Protein AF-A0A2V6HHB8-F1 (afdb_monomer_lite)

Radius of gyration: 21.91 Å; chains: 1; bounding box: 53×38×59 Å

Structure (mmCIF, N/CA/C/O backbone):
data_AF-A0A2V6HHB8-F1
#
_entry.id   AF-A0A2V6HHB8-F1
#
loop_
_atom_site.group_PDB
_atom_site.id
_atom_site.type_symbol
_atom_site.label_atom_id
_atom_site.label_alt_id
_atom_site.label_comp_id
_atom_site.label_asym_id
_atom_site.label_entity_id
_atom_site.label_seq_i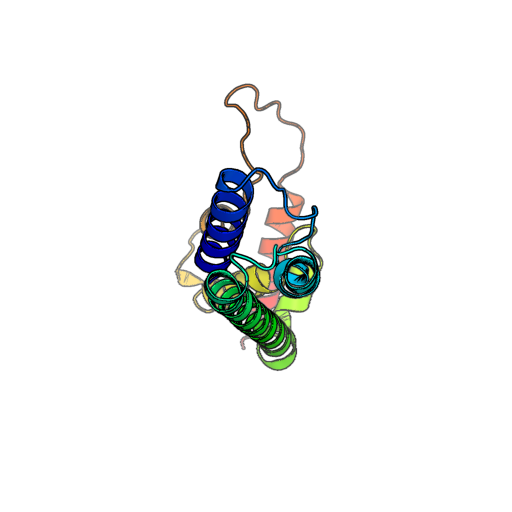d
_atom_site.pdbx_PDB_ins_code
_atom_site.Cartn_x
_atom_site.Cartn_y
_atom_site.Cartn_z
_atom_site.occupancy
_atom_site.B_iso_or_equiv
_atom_site.auth_seq_id
_atom_site.auth_comp_id
_atom_site.auth_asym_id
_atom_site.auth_atom_id
_atom_site.pdbx_PDB_model_num
ATOM 1 N N . MET A 1 1 ? -6.081 4.334 -4.669 1.00 83.25 1 MET A N 1
ATOM 2 C CA . MET A 1 1 ? -6.350 3.311 -3.627 1.00 83.25 1 MET A CA 1
ATOM 3 C C . MET A 1 1 ? -5.533 3.528 -2.354 1.00 83.25 1 MET A C 1
ATOM 5 O O . MET A 1 1 ? -6.130 3.597 -1.289 1.00 83.25 1 MET A O 1
ATOM 9 N N . VAL A 1 2 ? -4.205 3.707 -2.431 1.00 90.31 2 VAL A N 1
ATOM 10 C CA . VAL A 1 2 ? -3.366 3.956 -1.235 1.00 90.31 2 VAL A CA 1
ATOM 11 C C . VAL A 1 2 ? -3.794 5.207 -0.450 1.00 90.31 2 VAL A C 1
ATOM 13 O O . VAL A 1 2 ? -3.903 5.138 0.772 1.00 90.31 2 VAL A O 1
ATOM 16 N N . ALA A 1 3 ? -4.082 6.323 -1.134 1.00 93.00 3 ALA A N 1
ATOM 17 C CA . ALA A 1 3 ? -4.576 7.551 -0.498 1.00 93.00 3 ALA A CA 1
ATOM 18 C C . ALA A 1 3 ? -5.904 7.321 0.246 1.00 93.00 3 ALA A C 1
ATOM 20 O O . ALA A 1 3 ? -5.966 7.553 1.448 1.00 93.00 3 ALA A O 1
ATOM 21 N N . ALA A 1 4 ? -6.899 6.726 -0.422 1.00 92.50 4 ALA A N 1
ATOM 22 C CA . ALA A 1 4 ? -8.192 6.388 0.181 1.00 92.50 4 ALA A CA 1
ATOM 23 C C . ALA A 1 4 ? -8.059 5.49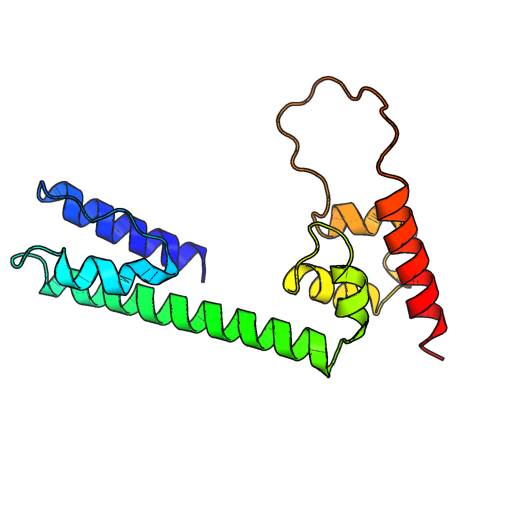6 1.432 1.00 92.50 4 ALA A C 1
ATOM 25 O O . ALA A 1 4 ? -8.705 5.743 2.448 1.00 92.50 4 ALA A O 1
ATOM 26 N N . ARG A 1 5 ? -7.171 4.488 1.410 1.00 95.12 5 ARG A N 1
ATOM 27 C CA . ARG A 1 5 ? -6.881 3.672 2.603 1.00 95.12 5 ARG A CA 1
ATOM 28 C C . ARG A 1 5 ? -6.327 4.534 3.738 1.00 95.12 5 ARG A C 1
ATOM 30 O O . ARG A 1 5 ? -6.756 4.394 4.879 1.00 95.12 5 ARG A O 1
ATOM 37 N N . THR A 1 6 ? -5.366 5.405 3.435 1.00 94.69 6 THR A N 1
ATOM 38 C CA . THR A 1 6 ? -4.754 6.307 4.421 1.00 94.69 6 THR A CA 1
ATOM 39 C C . THR A 1 6 ? -5.778 7.276 5.011 1.00 94.69 6 THR A C 1
ATOM 41 O O . THR A 1 6 ? -5.797 7.473 6.224 1.00 94.69 6 THR A O 1
ATOM 44 N N . GLU A 1 7 ? -6.664 7.830 4.188 1.00 94.56 7 GLU A N 1
ATOM 45 C CA . GLU A 1 7 ? -7.754 8.707 4.624 1.00 94.56 7 GLU A CA 1
ATOM 46 C C . GLU A 1 7 ? -8.714 7.987 5.572 1.00 94.56 7 GLU A C 1
ATOM 48 O O . GLU A 1 7 ? -8.978 8.496 6.659 1.00 94.56 7 GLU A O 1
ATOM 53 N N . LEU A 1 8 ? -9.153 6.770 5.238 1.00 93.88 8 LEU A N 1
ATOM 54 C CA . LEU A 1 8 ? -10.020 5.976 6.115 1.00 93.88 8 LEU A CA 1
ATOM 55 C C . LEU A 1 8 ? -9.337 5.605 7.441 1.00 93.88 8 LEU A C 1
ATOM 57 O O . LEU A 1 8 ? -9.962 5.680 8.502 1.00 93.88 8 LEU A O 1
ATOM 61 N N . ILE A 1 9 ? -8.048 5.246 7.410 1.00 94.50 9 ILE A N 1
ATOM 62 C CA . ILE A 1 9 ? -7.249 4.995 8.622 1.00 94.50 9 ILE A CA 1
ATOM 63 C C . ILE A 1 9 ? -7.217 6.247 9.506 1.00 94.50 9 ILE A C 1
ATOM 65 O O . ILE A 1 9 ? -7.420 6.163 10.721 1.00 94.50 9 ILE A O 1
ATOM 69 N N . ASN A 1 10 ? -6.970 7.411 8.905 1.00 94.88 10 ASN A N 1
ATOM 70 C CA . ASN A 1 10 ? -6.888 8.679 9.621 1.00 94.88 10 ASN A CA 1
ATOM 71 C C . ASN A 1 10 ? -8.249 9.106 10.180 1.00 94.88 10 ASN A C 1
ATOM 73 O O . ASN A 1 10 ? -8.314 9.512 11.339 1.00 94.88 10 ASN A O 1
ATOM 77 N N . ALA A 1 11 ? -9.328 8.943 9.412 1.00 93.06 11 ALA A N 1
ATOM 78 C CA . ALA A 1 11 ? -10.693 9.208 9.857 1.00 93.06 11 ALA A CA 1
ATOM 79 C C . ALA A 1 11 ? -11.064 8.328 11.059 1.00 93.06 11 ALA A C 1
ATOM 81 O O . ALA A 1 11 ? -11.485 8.837 12.095 1.00 93.06 11 ALA A O 1
ATOM 82 N N . THR A 1 12 ? -10.798 7.022 10.971 1.00 92.56 12 THR A N 1
ATOM 83 C CA . THR A 1 12 ? -11.051 6.069 12.062 1.00 92.56 12 THR A CA 1
ATOM 84 C C . THR A 1 12 ? -10.271 6.455 13.325 1.00 92.56 12 THR A C 1
ATOM 86 O O . THR A 1 12 ? -10.836 6.526 14.415 1.00 92.56 12 THR A O 1
ATOM 89 N N . ARG A 1 13 ? -8.974 6.778 13.198 1.00 93.00 13 ARG A N 1
ATOM 90 C CA . ARG A 1 13 ? -8.154 7.251 14.329 1.00 93.00 13 ARG A CA 1
ATOM 91 C C . ARG A 1 13 ? -8.667 8.569 14.916 1.00 93.00 13 ARG A C 1
ATOM 93 O O . ARG A 1 13 ? -8.622 8.734 16.133 1.00 93.00 13 ARG A O 1
ATOM 100 N N . GLY A 1 14 ? -9.135 9.492 14.077 1.00 92.69 14 GLY A N 1
ATOM 101 C CA . GLY A 1 14 ? -9.704 10.774 14.495 1.00 92.69 14 GLY A CA 1
ATOM 102 C C . GLY A 1 14 ? -10.988 10.610 15.306 1.00 92.69 14 GLY A C 1
ATOM 103 O O . GLY A 1 14 ? -11.105 11.192 16.383 1.00 92.69 14 GLY A O 1
ATOM 104 N N . LEU A 1 15 ? -11.899 9.752 14.838 1.00 91.31 15 LEU A N 1
ATOM 105 C CA . LEU A 1 15 ? -13.153 9.442 15.528 1.00 91.31 15 LEU A CA 1
ATOM 106 C C . LEU A 1 15 ? -12.895 8.810 16.898 1.00 91.31 15 LEU A C 1
ATOM 108 O O . LEU A 1 15 ? -13.386 9.316 17.903 1.00 91.31 15 LEU A O 1
ATOM 112 N N . VAL A 1 16 ? -12.038 7.787 16.973 1.00 91.06 16 VAL A N 1
ATOM 113 C CA . VAL A 1 16 ? -11.682 7.148 18.254 1.00 91.06 16 VAL A CA 1
ATOM 114 C C . VAL A 1 16 ? -11.041 8.150 19.222 1.00 91.06 16 VAL A C 1
ATOM 116 O O . VAL A 1 16 ? -11.389 8.185 20.401 1.00 91.06 16 VAL A O 1
ATOM 119 N N . LYS A 1 17 ? -10.168 9.035 18.720 1.00 91.31 17 LYS A N 1
ATOM 120 C CA . LYS A 1 17 ? -9.540 10.091 19.528 1.00 91.31 17 LYS A CA 1
ATOM 121 C C . LYS A 1 17 ? -10.559 11.067 20.120 1.00 91.31 17 LYS A C 1
ATOM 123 O O . LYS A 1 17 ? -10.372 11.498 21.255 1.00 91.31 17 LYS A O 1
ATOM 128 N N . SER A 1 18 ? -11.615 11.416 19.381 1.00 89.69 18 SER A N 1
ATOM 129 C CA . SER A 1 18 ? -12.672 12.311 19.882 1.00 89.69 18 SER A CA 1
ATOM 130 C C . SER A 1 18 ? -13.466 11.714 21.050 1.00 89.69 18 SER A C 1
ATOM 132 O O . SER A 1 18 ? -13.977 12.458 21.877 1.00 89.69 18 SER A O 1
ATOM 134 N N . MET A 1 19 ? -13.483 10.384 21.171 1.00 85.69 19 MET A N 1
ATOM 135 C CA . MET A 1 19 ? -14.115 9.643 22.270 1.00 85.69 19 MET A CA 1
ATOM 136 C C . MET A 1 19 ? -13.171 9.415 23.463 1.00 85.69 19 MET A C 1
ATOM 138 O O . MET A 1 19 ? -13.469 8.632 24.357 1.00 85.69 19 MET A O 1
ATOM 142 N N . GLY A 1 20 ? -12.001 10.063 23.481 1.00 87.25 20 GLY A N 1
ATOM 143 C CA . GLY A 1 20 ? -11.050 9.988 24.595 1.00 87.25 20 GLY A CA 1
ATOM 144 C C . GLY A 1 20 ? -10.170 8.735 24.617 1.00 87.25 20 GLY A C 1
ATOM 145 O O . GLY A 1 20 ? -9.312 8.608 25.489 1.00 87.25 20 GLY A O 1
ATOM 146 N N . THR A 1 21 ? -10.311 7.833 23.643 1.00 88.06 21 THR A N 1
ATOM 147 C CA . THR A 1 21 ? -9.495 6.614 23.531 1.00 88.06 21 THR A CA 1
ATOM 148 C C . THR A 1 21 ? -8.498 6.715 22.373 1.00 88.06 21 THR A C 1
ATOM 150 O O . THR A 1 21 ? -8.499 7.665 21.587 1.00 88.06 21 THR A O 1
ATOM 153 N N . ARG A 1 22 ? -7.556 5.768 22.273 1.00 89.31 22 ARG A N 1
ATOM 154 C CA . ARG A 1 22 ? -6.563 5.736 21.187 1.00 89.31 22 ARG A CA 1
ATOM 155 C C . ARG A 1 22 ? -6.405 4.332 20.634 1.00 89.31 22 ARG A C 1
ATOM 157 O O . ARG A 1 22 ? -6.239 3.378 21.384 1.00 89.31 22 ARG A O 1
ATOM 164 N N . LEU A 1 23 ? -6.367 4.243 19.307 1.00 90.62 23 LEU A N 1
ATOM 165 C CA . LEU A 1 23 ? -6.055 3.001 18.608 1.00 90.62 23 LEU A CA 1
ATOM 166 C C . LEU A 1 23 ? -4.563 2.646 18.715 1.00 90.62 23 LEU A C 1
ATOM 168 O O . LEU A 1 23 ? -3.716 3.548 18.767 1.00 90.62 23 LEU A O 1
ATOM 172 N N . PRO A 1 24 ? -4.219 1.347 18.686 1.00 89.88 24 PRO A N 1
ATOM 173 C CA . PRO A 1 24 ? -2.837 0.895 18.711 1.00 89.88 24 PRO A CA 1
ATOM 174 C C . PRO A 1 24 ? -2.065 1.361 17.471 1.00 89.88 24 PRO A C 1
ATOM 176 O O . PRO A 1 24 ? -2.601 1.479 16.361 1.00 89.88 24 PRO A O 1
ATOM 179 N N . LYS A 1 25 ? -0.757 1.575 17.645 1.00 90.62 25 LYS A N 1
ATOM 180 C CA . LYS A 1 25 ? 0.152 1.784 16.514 1.00 90.62 25 LYS A CA 1
ATOM 181 C C . LYS A 1 25 ? 0.245 0.492 15.699 1.00 90.62 25 LYS A C 1
ATOM 183 O O . LYS A 1 25 ? 0.459 -0.586 16.244 1.00 90.62 25 LYS A O 1
ATOM 188 N N . CYS A 1 26 ? 0.077 0.618 14.391 1.00 91.25 26 CYS A N 1
ATOM 189 C CA . CYS A 1 26 ? 0.095 -0.488 13.441 1.00 91.25 26 CYS A CA 1
ATOM 190 C C . CYS A 1 26 ? 0.423 0.027 12.037 1.00 91.25 26 CYS A C 1
ATOM 192 O O . CYS A 1 26 ? 0.249 1.219 11.747 1.00 91.25 26 CYS A O 1
ATOM 194 N N . SER A 1 27 ? 0.905 -0.877 11.184 1.00 91.38 27 SER A N 1
ATOM 195 C CA . SER A 1 27 ? 1.103 -0.611 9.760 1.00 91.38 27 SER A CA 1
ATOM 196 C C . SER A 1 27 ? -0.246 -0.526 9.041 1.00 91.38 27 SER A C 1
ATOM 198 O O . SER A 1 27 ? -1.231 -1.109 9.492 1.00 91.38 27 SER A O 1
ATOM 200 N N . SER A 1 28 ? -0.301 0.169 7.903 1.00 89.19 28 SER A N 1
ATOM 201 C CA . SER A 1 28 ? -1.541 0.280 7.124 1.00 89.19 28 SER A CA 1
ATOM 202 C C . SER A 1 28 ? -2.147 -1.075 6.722 1.00 89.19 28 SER A C 1
ATOM 204 O O . SER A 1 28 ? -3.361 -1.197 6.852 1.00 89.19 28 SER A O 1
ATOM 206 N N . PRO A 1 29 ? -1.366 -2.099 6.308 1.00 88.06 29 PRO A N 1
ATOM 207 C CA . PRO A 1 29 ? -1.922 -3.418 5.984 1.00 88.06 29 PRO A CA 1
ATOM 208 C C . PRO A 1 29 ? -2.517 -4.148 7.196 1.00 88.06 29 PRO A C 1
ATOM 210 O O . PRO A 1 29 ? -3.545 -4.800 7.085 1.00 88.06 29 PRO A O 1
ATOM 213 N N . SER A 1 30 ? -1.907 -4.007 8.379 1.00 90.19 30 SER A N 1
ATOM 214 C CA . SER A 1 30 ? -2.378 -4.680 9.602 1.00 90.19 30 SER A CA 1
ATOM 215 C C . SER A 1 30 ? -3.479 -3.914 10.344 1.00 90.19 30 SER A C 1
ATOM 217 O O . SER A 1 30 ? -4.017 -4.411 11.336 1.00 90.19 30 SER A O 1
ATOM 219 N N . PHE A 1 31 ? -3.824 -2.705 9.885 1.00 92.31 31 PHE A N 1
ATOM 220 C CA . PHE A 1 31 ? -4.738 -1.802 10.581 1.00 92.31 31 PHE A CA 1
ATOM 221 C C . PHE A 1 31 ? -6.081 -2.465 10.878 1.00 92.31 31 PHE A C 1
ATOM 223 O O . PHE A 1 31 ? -6.521 -2.466 12.026 1.00 92.31 31 PHE A O 1
ATOM 230 N N . ALA A 1 32 ? -6.704 -3.083 9.872 1.00 90.56 32 ALA A N 1
ATOM 231 C CA . ALA A 1 32 ? -8.042 -3.633 10.033 1.00 90.56 32 ALA A CA 1
ATOM 232 C C . ALA A 1 32 ? -8.104 -4.763 11.071 1.00 90.56 32 ALA A C 1
ATOM 234 O O . ALA A 1 32 ? -9.051 -4.835 11.852 1.00 90.56 32 ALA A O 1
ATOM 235 N N . GLN A 1 33 ? -7.072 -5.606 11.135 1.00 90.25 33 GLN A N 1
ATOM 236 C CA . GLN A 1 33 ? -6.977 -6.676 12.126 1.00 90.25 33 GLN A CA 1
ATOM 237 C C . GLN A 1 33 ? -6.762 -6.114 13.535 1.00 90.25 33 GLN A C 1
ATOM 239 O O . GLN A 1 33 ? -7.469 -6.488 14.465 1.00 90.25 33 GLN A O 1
ATOM 244 N N . ARG A 1 34 ? -5.823 -5.173 13.696 1.00 90.31 34 ARG A N 1
ATOM 245 C CA . ARG A 1 34 ? -5.460 -4.632 15.017 1.00 90.31 34 ARG A CA 1
ATOM 246 C C . ARG A 1 34 ? -6.526 -3.726 15.624 1.00 90.31 34 ARG A C 1
ATOM 248 O O . ARG A 1 34 ? -6.542 -3.538 16.837 1.00 90.31 34 ARG A O 1
ATOM 255 N N . VAL A 1 35 ? -7.372 -3.124 14.794 1.00 89.12 35 VAL A N 1
ATOM 256 C CA . VAL A 1 35 ? -8.367 -2.143 15.234 1.00 89.12 35 VAL A CA 1
ATOM 257 C C . VAL A 1 35 ? -9.688 -2.794 15.626 1.00 89.12 35 VAL A C 1
ATOM 259 O O . VAL A 1 35 ? -10.310 -2.306 16.561 1.00 89.12 35 VAL A O 1
ATOM 262 N N . LYS A 1 36 ? -10.085 -3.919 15.015 1.00 85.56 36 LYS A N 1
ATOM 263 C CA . LYS A 1 36 ? -11.333 -4.631 15.367 1.00 85.56 36 LYS A CA 1
ATOM 264 C C . LYS A 1 36 ? -11.478 -4.899 16.870 1.00 85.56 36 LYS A C 1
ATOM 266 O O . LYS A 1 36 ? -12.564 -4.742 17.417 1.00 85.56 36 LYS A O 1
ATOM 271 N N . GLU A 1 37 ? -10.384 -5.261 17.532 1.00 83.00 37 GLU A N 1
ATOM 272 C CA . GLU A 1 37 ? -10.364 -5.576 18.966 1.00 83.00 37 GLU A CA 1
ATOM 273 C C . GLU A 1 37 ? -10.215 -4.333 19.854 1.00 83.00 37 GLU A C 1
ATOM 275 O O . GLU A 1 37 ? -10.668 -4.328 20.995 1.00 83.00 37 GLU A O 1
ATOM 280 N N . ALA A 1 38 ? -9.610 -3.265 19.331 1.00 86.31 38 ALA A N 1
ATOM 281 C CA . ALA A 1 38 ? -9.295 -2.052 20.083 1.00 86.31 38 ALA A CA 1
ATOM 282 C C . ALA A 1 38 ? -10.401 -0.984 20.038 1.00 86.31 38 ALA A C 1
ATOM 284 O O . ALA A 1 38 ? -10.272 0.054 20.688 1.00 86.31 38 ALA A O 1
ATOM 285 N N . VAL A 1 39 ? -11.458 -1.194 19.245 1.00 86.19 39 VAL A N 1
ATOM 286 C CA . VAL A 1 39 ? -12.572 -0.246 19.127 1.00 86.19 39 VAL A CA 1
ATOM 287 C C . VAL A 1 39 ? -13.528 -0.384 20.327 1.00 86.19 39 VAL A C 1
ATOM 289 O O . VAL A 1 39 ? -14.022 -1.496 20.578 1.00 86.19 39 VAL A O 1
ATOM 292 N N . PRO A 1 40 ? -13.826 0.728 21.036 1.00 84.88 40 PRO A N 1
ATOM 293 C CA . PRO A 1 40 ? -14.809 0.763 22.119 1.00 84.88 40 PRO A CA 1
ATOM 294 C C . PRO A 1 40 ? -16.187 0.277 21.670 1.00 84.88 40 PRO A C 1
ATOM 296 O O . PRO A 1 40 ? -16.575 0.476 20.517 1.00 84.88 40 PRO A O 1
ATOM 299 N N . ALA A 1 41 ? -16.935 -0.348 22.579 1.00 86.25 41 ALA A N 1
ATOM 300 C CA . ALA A 1 41 ? -18.238 -0.927 22.261 1.00 86.25 41 ALA A CA 1
ATOM 301 C C . ALA A 1 41 ? -19.252 0.127 21.787 1.00 86.25 41 ALA A C 1
ATOM 303 O O . ALA A 1 41 ? -20.020 -0.163 20.875 1.00 86.25 41 ALA A O 1
ATOM 304 N N . GLU A 1 42 ? -19.210 1.354 22.324 1.00 86.06 42 GLU A N 1
ATOM 305 C CA . GLU A 1 42 ? -20.226 2.377 22.028 1.00 86.06 42 GLU A CA 1
ATOM 306 C C . GLU A 1 42 ? -20.215 2.847 20.565 1.00 86.06 42 GLU A C 1
ATOM 308 O O . GLU A 1 42 ? -21.241 3.264 20.037 1.00 86.06 42 GLU A O 1
ATOM 313 N N . ILE A 1 43 ? -19.059 2.779 19.897 1.00 86.50 43 ILE A N 1
ATOM 314 C CA . ILE A 1 43 ? -18.863 3.263 18.517 1.00 86.50 43 ILE A CA 1
ATOM 315 C C . ILE A 1 43 ? -18.533 2.137 17.535 1.00 86.50 43 ILE A C 1
ATOM 317 O O . ILE A 1 43 ? -18.224 2.385 16.366 1.00 86.50 43 ILE A O 1
ATOM 321 N N . ARG A 1 44 ? -18.561 0.891 18.013 1.00 88.81 44 ARG A N 1
ATOM 322 C CA . ARG A 1 44 ? -18.140 -0.284 17.253 1.00 88.81 44 ARG A CA 1
ATOM 323 C C . ARG A 1 44 ? -18.940 -0.443 15.970 1.00 88.81 44 ARG A C 1
ATOM 325 O O . ARG A 1 44 ? -18.336 -0.579 14.909 1.00 88.81 44 ARG A O 1
ATOM 332 N N . ASP A 1 45 ? -20.260 -0.346 16.051 1.00 88.56 45 ASP A N 1
ATOM 333 C CA . ASP A 1 45 ? -21.143 -0.560 14.901 1.00 88.56 45 ASP A CA 1
ATOM 334 C C . ASP A 1 45 ? -20.960 0.511 13.818 1.00 88.56 45 ASP A C 1
ATOM 336 O O . ASP A 1 45 ? -21.050 0.216 12.628 1.00 88.56 45 ASP A O 1
ATOM 340 N N . ALA A 1 46 ? -20.608 1.738 14.213 1.00 88.75 46 ALA A N 1
ATOM 341 C CA . ALA A 1 46 ? -20.314 2.823 13.281 1.00 88.75 46 ALA A CA 1
ATOM 342 C C . ALA A 1 46 ? -18.919 2.700 12.638 1.00 88.75 46 ALA A C 1
ATOM 344 O O . ALA A 1 46 ? -18.734 3.066 11.477 1.00 88.75 46 ALA A O 1
ATOM 345 N N . LEU A 1 47 ? -17.921 2.191 13.372 1.00 90.31 47 LEU A N 1
ATOM 346 C CA . LEU A 1 47 ? -16.533 2.115 12.898 1.00 90.31 47 LEU A CA 1
ATOM 347 C C . LEU A 1 47 ? -16.193 0.818 12.164 1.00 90.31 47 LEU A C 1
ATOM 349 O O . LEU A 1 47 ? -15.346 0.841 11.268 1.00 90.31 47 LEU A O 1
ATOM 353 N N . LEU A 1 48 ? -16.826 -0.307 12.504 1.00 90.69 48 LEU A N 1
ATOM 354 C CA . LEU A 1 48 ? -16.560 -1.594 11.857 1.00 90.69 48 LEU A CA 1
ATOM 355 C C . LEU A 1 48 ? -16.705 -1.553 10.323 1.00 90.69 48 LEU A C 1
ATOM 357 O O . LEU A 1 48 ? -15.834 -2.122 9.660 1.00 90.69 48 LEU A O 1
ATOM 361 N N . PRO A 1 49 ? -17.691 -0.852 9.726 1.00 93.38 49 PRO A N 1
ATOM 362 C CA . PRO A 1 49 ? -17.761 -0.680 8.276 1.00 93.38 49 PRO A CA 1
ATOM 363 C C . PRO A 1 49 ? -16.527 0.019 7.681 1.00 93.38 49 PRO A C 1
ATOM 365 O O . PRO A 1 49 ? -15.979 -0.447 6.683 1.00 93.38 49 PRO A O 1
ATOM 368 N N . LEU A 1 50 ? -16.021 1.086 8.315 1.00 92.50 50 LEU A N 1
ATOM 369 C CA . LEU A 1 50 ? -14.805 1.792 7.869 1.00 92.50 50 LEU A CA 1
ATOM 370 C C . LEU A 1 50 ? -13.561 0.895 7.971 1.00 92.50 50 LEU A C 1
ATOM 372 O O . LEU A 1 50 ? -12.689 0.890 7.094 1.00 92.50 50 LEU A O 1
ATOM 376 N N . VAL A 1 51 ? -13.494 0.092 9.033 1.00 92.69 51 VAL A N 1
ATOM 377 C CA . VAL A 1 51 ? -12.446 -0.914 9.235 1.00 92.69 51 VAL A CA 1
ATOM 378 C C . VAL A 1 51 ? -12.534 -2.027 8.175 1.00 92.69 51 VAL A C 1
ATOM 380 O O . VAL A 1 51 ? -11.513 -2.490 7.671 1.00 92.69 51 VAL A O 1
ATOM 383 N N . GLY A 1 52 ? -13.741 -2.422 7.768 1.00 94.12 52 GLY A N 1
ATOM 384 C CA . GLY A 1 52 ? -13.960 -3.349 6.655 1.00 94.12 52 GLY A CA 1
ATOM 385 C C . GLY A 1 52 ? -13.489 -2.784 5.312 1.00 94.12 52 GLY A C 1
ATOM 386 O O . GLY A 1 52 ? -12.772 -3.460 4.577 1.00 94.12 52 GLY A O 1
ATOM 387 N N . LEU A 1 53 ? -13.804 -1.520 5.016 1.00 94.56 53 LEU A N 1
ATOM 388 C CA . LEU A 1 53 ? -13.358 -0.851 3.788 1.00 94.56 53 LEU A CA 1
ATOM 389 C C . LEU A 1 53 ? -11.830 -0.727 3.709 1.00 94.56 53 LEU A C 1
ATOM 391 O O . LEU A 1 53 ? -11.243 -0.898 2.641 1.00 94.56 53 LEU A O 1
ATOM 395 N N . THR A 1 54 ? -11.163 -0.468 4.837 1.00 93.38 54 THR A N 1
ATOM 396 C CA . THR A 1 54 ? -9.690 -0.441 4.883 1.00 93.38 54 THR A CA 1
ATOM 397 C C . THR A 1 54 ? -9.060 -1.811 4.640 1.00 93.38 54 THR A C 1
ATOM 399 O O . THR A 1 54 ? -7.997 -1.863 4.013 1.00 93.38 54 THR A O 1
ATOM 402 N N . ALA A 1 55 ? -9.703 -2.901 5.075 1.00 94.12 55 ALA A N 1
ATOM 403 C CA . ALA A 1 55 ? -9.288 -4.261 4.728 1.00 94.12 55 ALA A CA 1
ATOM 404 C C . ALA A 1 55 ? -9.433 -4.509 3.220 1.00 94.12 55 ALA A C 1
ATOM 406 O O . ALA A 1 55 ? -8.439 -4.785 2.559 1.00 94.12 55 ALA A O 1
ATOM 407 N N . ALA A 1 56 ? -10.619 -4.260 2.657 1.00 95.12 56 ALA A N 1
ATOM 408 C CA . ALA A 1 56 ? -10.888 -4.481 1.234 1.00 95.12 56 ALA A CA 1
ATOM 409 C C . ALA A 1 56 ? -9.941 -3.685 0.317 1.00 95.12 56 ALA A C 1
ATOM 411 O O . ALA A 1 56 ? -9.446 -4.199 -0.685 1.00 95.12 56 ALA A O 1
ATOM 412 N N . LEU A 1 57 ? -9.636 -2.430 0.672 1.00 93.81 57 LEU A N 1
ATOM 413 C CA . LEU A 1 57 ? -8.644 -1.636 -0.056 1.00 93.81 57 LEU A CA 1
ATOM 414 C C . LEU A 1 57 ? -7.230 -2.204 0.075 1.00 93.81 57 LEU A C 1
ATOM 416 O O . LEU A 1 57 ? -6.455 -2.091 -0.872 1.00 93.81 57 LEU A O 1
ATOM 420 N N . SER A 1 58 ? -6.874 -2.770 1.229 1.00 93.25 58 SER A N 1
ATOM 421 C CA . SER A 1 58 ? -5.565 -3.403 1.417 1.00 93.25 58 SER A CA 1
ATOM 422 C C . SER A 1 58 ? -5.432 -4.656 0.559 1.00 93.25 58 SER A C 1
ATOM 424 O O . SER A 1 58 ? -4.421 -4.782 -0.125 1.00 93.25 58 SER A O 1
ATOM 426 N N . ASP A 1 59 ? -6.473 -5.487 0.508 1.00 94.50 59 ASP A N 1
ATOM 427 C CA . ASP A 1 59 ? -6.514 -6.690 -0.329 1.00 94.50 59 ASP A CA 1
ATOM 428 C C . ASP A 1 59 ? -6.439 -6.328 -1.818 1.00 94.50 59 ASP A C 1
ATOM 430 O O . ASP A 1 59 ? -5.674 -6.923 -2.572 1.00 94.50 59 ASP A O 1
ATOM 434 N N . CYS A 1 60 ? -7.163 -5.286 -2.247 1.00 94.38 60 CYS A N 1
ATOM 435 C CA . CYS A 1 60 ? -7.074 -4.790 -3.621 1.00 94.38 60 CYS A CA 1
ATOM 436 C C . CYS A 1 60 ? -5.657 -4.320 -3.967 1.00 94.38 60 CYS A C 1
ATOM 438 O O . CYS A 1 60 ? -5.150 -4.656 -5.032 1.00 94.38 60 CYS A O 1
ATOM 440 N N . ILE A 1 61 ? -5.021 -3.533 -3.088 1.00 92.44 61 ILE A N 1
ATOM 441 C CA . ILE A 1 61 ? -3.649 -3.046 -3.303 1.00 92.44 61 ILE A CA 1
ATOM 442 C C . ILE A 1 61 ? -2.689 -4.229 -3.428 1.00 92.44 61 ILE A C 1
ATOM 444 O O . ILE A 1 61 ? -1.929 -4.274 -4.389 1.00 92.44 61 ILE A O 1
ATOM 448 N N . GLN A 1 62 ? -2.778 -5.200 -2.518 1.00 93.31 62 GLN A N 1
ATOM 449 C CA . GLN A 1 62 ? -1.944 -6.396 -2.567 1.00 93.31 62 GLN A CA 1
ATOM 450 C C . GLN A 1 62 ? -2.158 -7.183 -3.866 1.00 93.31 62 GLN A C 1
ATOM 452 O O . GLN A 1 62 ? -1.189 -7.540 -4.528 1.00 93.31 62 GLN A O 1
ATOM 457 N N . GLY A 1 63 ? -3.409 -7.385 -4.285 1.00 94.50 63 GLY A N 1
ATOM 458 C CA . GLY A 1 63 ? -3.705 -8.070 -5.543 1.00 94.50 63 GLY A CA 1
ATOM 459 C C . GLY A 1 63 ? -3.162 -7.336 -6.776 1.00 94.50 63 GLY A C 1
ATOM 460 O O . GLY A 1 63 ? -2.803 -7.973 -7.763 1.00 94.50 63 GLY A O 1
ATOM 461 N N . TYR A 1 64 ? -3.068 -6.002 -6.749 1.00 92.56 64 TYR A N 1
ATOM 462 C CA . TYR A 1 64 ? -2.387 -5.253 -7.809 1.00 92.56 64 TYR A CA 1
ATOM 463 C C . TYR A 1 64 ? -0.867 -5.395 -7.741 1.00 92.56 64 TYR A C 1
ATOM 465 O O . TYR A 1 64 ? -0.247 -5.553 -8.789 1.00 92.56 64 TYR A O 1
ATOM 473 N N . ASP A 1 65 ? -0.274 -5.374 -6.547 1.00 91.50 65 ASP A N 1
ATOM 474 C CA . ASP A 1 65 ? 1.165 -5.590 -6.374 1.00 91.50 65 ASP A CA 1
ATOM 475 C C . ASP A 1 65 ? 1.577 -6.976 -6.911 1.00 91.50 65 ASP A C 1
ATOM 477 O O . ASP A 1 65 ? 2.541 -7.085 -7.669 1.00 91.50 65 ASP A O 1
ATOM 481 N N . GLU A 1 66 ? 0.792 -8.017 -6.617 1.00 93.25 66 GLU A N 1
ATOM 482 C CA . GLU A 1 66 ? 0.994 -9.382 -7.125 1.00 93.25 66 GLU A CA 1
ATOM 483 C C . GLU A 1 66 ? 0.886 -9.455 -8.656 1.00 93.25 66 GLU A C 1
ATOM 485 O O . GLU A 1 66 ? 1.757 -10.029 -9.310 1.00 93.25 66 GLU A O 1
ATOM 490 N N . LYS A 1 67 ? -0.125 -8.808 -9.251 1.00 91.44 67 LYS A N 1
ATOM 491 C CA . LYS A 1 67 ? -0.271 -8.731 -10.716 1.00 91.44 67 LYS A CA 1
ATOM 492 C C . LYS A 1 67 ? 0.887 -7.997 -11.383 1.00 91.44 67 LYS A C 1
ATOM 494 O O . LYS A 1 67 ? 1.292 -8.358 -12.483 1.00 91.44 67 LYS A O 1
ATOM 499 N N . ILE A 1 68 ? 1.416 -6.949 -10.753 1.00 89.56 68 ILE A N 1
ATOM 500 C CA . ILE A 1 68 ? 2.570 -6.212 -11.281 1.00 89.56 68 ILE A CA 1
ATOM 501 C C . ILE A 1 68 ? 3.818 -7.101 -11.262 1.00 89.56 68 ILE A C 1
ATOM 503 O O . ILE A 1 68 ? 4.577 -7.109 -12.232 1.00 89.56 68 ILE A O 1
ATOM 507 N N . GLU A 1 69 ? 4.017 -7.868 -10.190 1.00 89.31 69 GLU A N 1
ATOM 508 C CA . GLU A 1 69 ? 5.099 -8.851 -10.092 1.00 89.31 69 GLU A CA 1
ATOM 509 C C . GLU A 1 69 ? 4.968 -9.962 -11.147 1.00 89.31 69 GLU A C 1
ATOM 511 O O . GLU A 1 69 ? 5.944 -10.300 -11.818 1.00 89.31 69 GLU A O 1
ATOM 516 N N . GLU A 1 70 ? 3.762 -10.494 -11.343 1.00 90.44 70 GLU A N 1
ATOM 517 C CA . GLU A 1 70 ? 3.457 -11.490 -12.375 1.00 90.44 70 GLU A CA 1
ATOM 518 C C . GLU A 1 70 ? 3.727 -10.954 -13.786 1.00 90.44 70 GLU A C 1
ATOM 520 O O . GLU A 1 70 ? 4.485 -11.563 -14.539 1.00 90.44 70 GLU A O 1
ATOM 525 N N . LEU A 1 71 ? 3.215 -9.764 -14.120 1.00 87.31 71 LEU A N 1
ATOM 526 C CA . LEU A 1 71 ? 3.465 -9.113 -15.410 1.00 87.31 71 LEU A CA 1
ATOM 527 C C . LEU A 1 71 ? 4.958 -8.870 -15.658 1.00 87.31 71 LEU A C 1
ATOM 529 O O . LEU A 1 71 ? 5.441 -9.080 -16.775 1.00 87.31 71 LEU A O 1
ATOM 533 N N . GLY A 1 72 ? 5.692 -8.440 -14.628 1.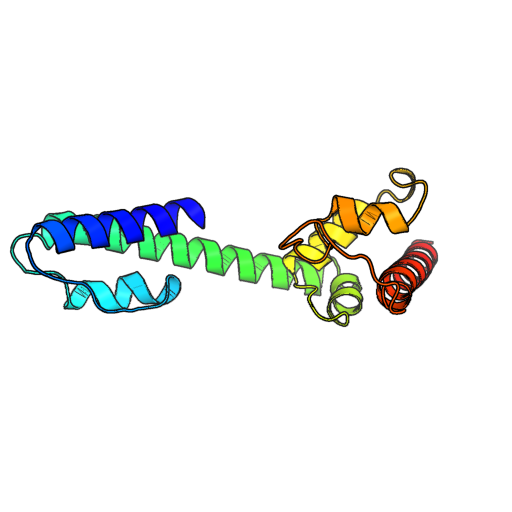00 85.00 72 GLY A N 1
ATOM 534 C CA . GLY A 1 72 ? 7.139 -8.256 -14.697 1.00 85.00 72 GLY A CA 1
ATOM 535 C C . GLY A 1 72 ? 7.886 -9.565 -14.959 1.00 85.00 72 GLY A C 1
ATOM 536 O O . GLY A 1 72 ? 8.850 -9.581 -15.716 1.00 85.00 72 GLY A O 1
ATOM 537 N N . ARG A 1 73 ? 7.426 -10.679 -14.386 1.00 83.44 73 ARG A N 1
ATOM 538 C CA . ARG A 1 73 ? 8.048 -11.994 -14.576 1.00 83.44 73 ARG A CA 1
ATOM 539 C C . ARG A 1 73 ? 7.717 -12.616 -15.934 1.00 83.44 73 ARG A C 1
ATOM 541 O O . ARG A 1 73 ? 8.610 -13.158 -16.575 1.00 83.44 73 ARG A O 1
ATOM 548 N N . GLU A 1 74 ? 6.456 -12.570 -16.349 1.00 85.44 74 GLU A N 1
ATOM 549 C CA . GLU A 1 74 ? 5.946 -13.389 -17.458 1.00 85.44 74 GLU A CA 1
ATOM 550 C C . GLU A 1 74 ? 5.967 -12.670 -18.799 1.00 85.44 74 GLU A C 1
ATOM 552 O O . GLU A 1 74 ? 6.336 -13.257 -19.813 1.00 85.44 74 GLU A O 1
ATOM 557 N N . LYS A 1 75 ? 5.592 -11.390 -18.811 1.00 81.94 75 LYS A N 1
ATOM 558 C CA . LYS A 1 75 ? 5.475 -10.613 -20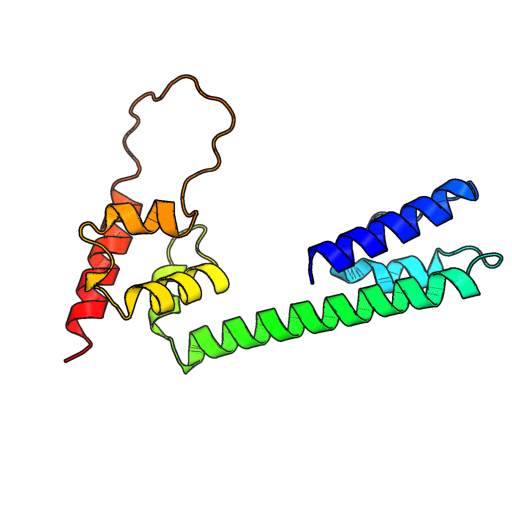.048 1.00 81.94 75 LYS A CA 1
ATOM 559 C C . LYS A 1 75 ? 6.687 -9.721 -20.286 1.00 81.94 75 LYS A C 1
ATOM 561 O O . LYS A 1 75 ? 7.098 -9.522 -21.425 1.00 81.94 75 LYS A O 1
ATOM 566 N N . TYR A 1 76 ? 7.277 -9.204 -19.212 1.00 79.94 76 TYR A N 1
ATOM 567 C CA . TYR A 1 76 ? 8.346 -8.214 -19.278 1.00 79.94 76 TYR A CA 1
ATOM 568 C C . TYR A 1 76 ? 9.590 -8.672 -18.517 1.00 79.94 76 TYR A C 1
ATOM 570 O O . TYR A 1 76 ? 10.087 -7.950 -17.655 1.00 79.94 76 TYR A O 1
ATOM 578 N N . GLY A 1 77 ? 10.133 -9.849 -18.852 1.00 74.38 77 GLY A N 1
ATOM 579 C CA . GLY A 1 77 ? 11.288 -10.446 -18.154 1.00 74.38 77 GLY A CA 1
ATOM 580 C C . GLY A 1 77 ? 12.521 -9.532 -18.054 1.00 74.38 77 GLY A C 1
ATOM 581 O O . GLY A 1 77 ? 13.291 -9.606 -17.098 1.00 74.38 77 GLY A O 1
ATOM 582 N N . HIS A 1 78 ? 12.653 -8.572 -18.972 1.00 72.06 78 HIS A N 1
ATOM 583 C CA . HIS A 1 78 ? 13.637 -7.488 -18.932 1.00 72.06 78 HIS A CA 1
ATOM 584 C C . HIS A 1 78 ? 13.561 -6.595 -17.677 1.00 72.06 78 HIS A C 1
ATOM 586 O O . HIS A 1 78 ? 14.555 -5.975 -17.293 1.00 72.06 78 HIS A O 1
ATOM 592 N N . THR A 1 79 ? 12.419 -6.566 -16.984 1.00 79.88 79 THR A N 1
ATOM 593 C CA . THR A 1 79 ? 12.270 -5.891 -15.686 1.00 79.88 79 THR A CA 1
ATOM 594 C C . THR A 1 79 ? 13.209 -6.466 -14.627 1.00 79.88 79 THR A C 1
ATOM 596 O O . THR A 1 79 ? 13.654 -5.720 -13.756 1.00 79.88 79 THR A O 1
ATOM 599 N N . ALA A 1 80 ? 13.590 -7.746 -14.718 1.00 78.25 80 ALA A N 1
ATOM 600 C CA . ALA A 1 80 ? 14.527 -8.368 -13.787 1.00 78.25 80 ALA A CA 1
ATOM 601 C C . ALA A 1 80 ? 15.917 -7.718 -13.835 1.00 78.25 80 ALA A C 1
ATOM 603 O O . ALA A 1 80 ? 16.531 -7.515 -12.789 1.00 78.25 80 ALA A O 1
ATOM 604 N N . LEU A 1 81 ? 16.391 -7.338 -15.026 1.00 75.94 81 LEU A N 1
ATOM 605 C CA . LEU A 1 81 ? 17.681 -6.664 -15.188 1.00 75.94 81 LEU A CA 1
ATOM 606 C C . LEU A 1 81 ? 17.648 -5.258 -14.573 1.00 75.94 81 LEU A C 1
ATOM 608 O O . LEU A 1 81 ? 18.575 -4.859 -13.875 1.00 75.94 81 LEU A O 1
ATOM 612 N N . LEU A 1 82 ? 16.545 -4.529 -14.758 1.00 73.88 82 LEU A N 1
ATOM 613 C CA . LEU A 1 82 ? 16.365 -3.190 -14.185 1.00 73.88 82 LEU A CA 1
ATOM 614 C C . LEU A 1 82 ? 16.295 -3.222 -12.655 1.00 73.88 82 LEU A C 1
ATOM 616 O O . LEU A 1 82 ? 16.824 -2.333 -11.991 1.00 73.88 82 LEU A O 1
ATOM 620 N N . ARG A 1 83 ? 15.687 -4.267 -12.085 1.00 78.44 83 ARG A N 1
ATOM 621 C CA . ARG A 1 83 ? 15.573 -4.466 -10.631 1.00 78.44 83 ARG A CA 1
ATOM 622 C C . ARG A 1 83 ? 16.900 -4.792 -9.939 1.00 78.44 83 ARG A C 1
ATOM 624 O O . ARG A 1 83 ? 16.960 -4.713 -8.715 1.00 78.44 83 ARG A O 1
ATOM 631 N N . GLN A 1 84 ? 17.964 -5.121 -10.680 1.00 77.31 84 GLN A N 1
ATOM 632 C CA . GLN A 1 84 ? 19.314 -5.268 -10.107 1.00 77.31 84 GLN A CA 1
ATOM 633 C C . GLN A 1 84 ? 19.865 -3.930 -9.603 1.00 77.31 84 GLN A C 1
ATOM 635 O O . GLN A 1 84 ? 20.754 -3.885 -8.751 1.00 77.31 84 GLN A O 1
ATOM 640 N N . VAL A 1 85 ? 19.325 -2.825 -10.114 1.00 73.06 85 VAL A N 1
ATOM 641 C CA . VAL A 1 85 ? 19.726 -1.490 -9.714 1.00 73.06 85 VAL A CA 1
ATOM 642 C C . VAL A 1 85 ? 19.062 -1.119 -8.388 1.00 73.06 85 VAL A C 1
ATOM 644 O O . VAL A 1 85 ? 17.840 -1.160 -8.232 1.00 73.06 85 VAL A O 1
ATOM 647 N N . LYS A 1 86 ? 19.877 -0.715 -7.408 1.00 70.06 86 LYS A N 1
ATOM 648 C CA . LYS A 1 86 ? 19.405 -0.346 -6.067 1.00 70.06 86 LYS A CA 1
ATOM 649 C C . LYS A 1 86 ? 18.357 0.771 -6.143 1.00 70.06 86 LYS A C 1
ATOM 651 O O . LYS A 1 86 ? 18.643 1.864 -6.620 1.00 70.06 86 LYS A O 1
ATOM 656 N N . GLY A 1 87 ? 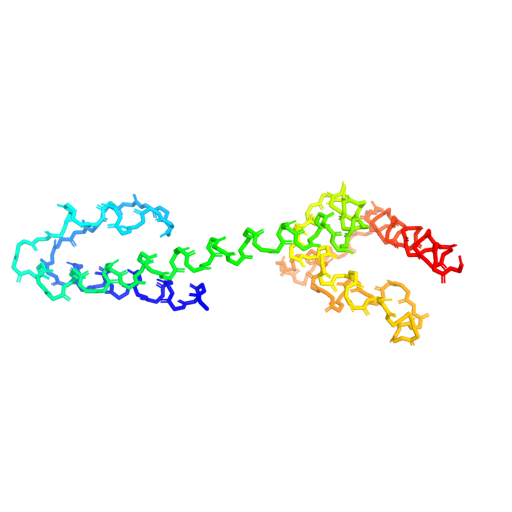17.168 0.500 -5.603 1.00 67.38 87 GLY A N 1
ATOM 657 C CA . GLY A 1 87 ? 16.045 1.443 -5.572 1.00 67.38 87 GLY A CA 1
ATOM 658 C C . GLY A 1 87 ? 15.036 1.276 -6.712 1.00 67.38 87 GLY A C 1
ATOM 659 O O . GLY A 1 87 ? 14.006 1.944 -6.690 1.00 67.38 87 GLY A O 1
ATOM 660 N N . VAL A 1 88 ? 15.278 0.371 -7.667 1.00 75.38 88 VAL A N 1
ATOM 661 C CA . VAL A 1 88 ? 14.322 0.062 -8.736 1.00 75.38 88 VAL A CA 1
ATOM 662 C C . VAL A 1 88 ? 13.414 -1.091 -8.309 1.00 75.38 88 VAL A C 1
ATOM 664 O O . VAL A 1 88 ? 13.817 -2.251 -8.258 1.00 75.38 88 VAL A O 1
ATOM 667 N N . GLY A 1 89 ? 12.165 -0.754 -7.984 1.00 80.12 89 GLY A N 1
ATOM 668 C CA . GLY A 1 89 ? 11.115 -1.721 -7.668 1.00 80.12 89 GLY A CA 1
ATOM 669 C C . GLY A 1 89 ? 10.393 -2.261 -8.912 1.00 80.12 89 GLY A C 1
ATOM 670 O O . GLY A 1 89 ? 10.597 -1.756 -10.016 1.00 80.12 89 GLY A O 1
ATOM 671 N N . PRO A 1 90 ? 9.502 -3.252 -8.743 1.00 83.94 90 PRO A N 1
ATOM 672 C CA . PRO A 1 90 ? 8.749 -3.881 -9.835 1.00 83.94 90 PRO A CA 1
ATOM 673 C C . PRO A 1 90 ? 7.897 -2.878 -10.629 1.00 83.94 90 PRO A C 1
ATOM 675 O O . PRO A 1 90 ? 7.955 -2.867 -11.855 1.00 83.94 90 PRO A O 1
ATOM 678 N N . ILE A 1 91 ? 7.185 -1.972 -9.946 1.00 85.38 91 ILE A N 1
ATOM 679 C CA . ILE A 1 91 ? 6.371 -0.919 -10.579 1.00 85.38 91 ILE A CA 1
ATOM 680 C C . ILE A 1 91 ? 7.247 -0.022 -11.455 1.00 85.38 91 ILE A C 1
ATOM 682 O O . ILE A 1 91 ? 6.910 0.264 -12.600 1.00 85.38 91 ILE A O 1
ATOM 686 N N . THR A 1 92 ? 8.390 0.412 -10.924 1.00 79.38 92 THR A N 1
ATOM 687 C CA . THR A 1 92 ? 9.300 1.319 -11.626 1.00 79.38 92 THR A CA 1
ATOM 688 C C . THR A 1 92 ? 9.984 0.640 -12.806 1.00 79.38 92 THR A C 1
ATOM 690 O O . THR A 1 92 ? 10.097 1.241 -13.869 1.00 79.38 92 THR A O 1
ATOM 693 N N . ALA A 1 93 ? 10.400 -0.618 -12.645 1.00 82.62 93 ALA A N 1
ATOM 694 C CA . ALA A 1 93 ? 10.965 -1.414 -13.728 1.00 82.62 93 ALA A CA 1
ATOM 695 C C . ALA A 1 93 ? 9.943 -1.624 -14.851 1.00 82.62 93 ALA A C 1
ATOM 697 O O . ALA A 1 93 ? 10.267 -1.436 -16.021 1.00 82.62 93 ALA A O 1
ATOM 698 N N . LEU A 1 94 ? 8.699 -1.960 -14.501 1.00 83.69 94 LEU A N 1
ATOM 699 C CA . LEU A 1 94 ? 7.628 -2.148 -15.472 1.00 83.69 94 LEU A CA 1
ATOM 700 C C . LEU A 1 94 ? 7.289 -0.837 -16.192 1.00 83.69 94 LEU A C 1
ATOM 702 O O . LEU A 1 94 ? 7.210 -0.819 -17.416 1.00 83.69 94 LEU A O 1
ATOM 706 N N . ALA A 1 95 ? 7.170 0.273 -15.459 1.00 81.88 95 ALA A N 1
ATOM 707 C CA . ALA A 1 95 ? 6.956 1.594 -16.044 1.00 81.88 95 ALA A CA 1
ATOM 708 C C . ALA A 1 95 ? 8.083 1.976 -17.012 1.00 81.88 95 ALA A C 1
ATOM 710 O O . ALA A 1 95 ? 7.806 2.509 -18.082 1.00 81.88 95 ALA A O 1
ATOM 711 N N . TYR A 1 96 ? 9.337 1.669 -16.672 1.00 76.81 96 TYR A N 1
ATOM 712 C CA . TYR A 1 96 ? 10.488 1.904 -17.541 1.00 76.81 96 TYR A CA 1
ATOM 713 C C . TYR A 1 96 ? 10.376 1.114 -18.851 1.00 76.81 96 TYR A C 1
ATOM 715 O O . TYR A 1 96 ? 10.454 1.715 -19.920 1.00 76.81 96 TYR A O 1
ATOM 723 N N . VAL A 1 97 ? 10.129 -0.200 -18.778 1.00 77.75 97 VAL A N 1
ATOM 724 C CA . VAL A 1 97 ? 9.977 -1.053 -19.971 1.00 77.75 97 VAL A CA 1
ATOM 725 C C . VAL A 1 97 ? 8.828 -0.556 -20.849 1.00 77.75 97 VAL A C 1
ATOM 727 O O . VAL A 1 97 ? 9.046 -0.275 -22.021 1.00 77.75 97 VAL A O 1
ATOM 730 N N . LEU A 1 98 ? 7.645 -0.335 -20.270 1.00 79.81 98 LEU A N 1
ATOM 731 C CA . LEU A 1 98 ? 6.461 0.142 -20.997 1.00 79.81 98 LEU A CA 1
ATOM 732 C C . LEU A 1 98 ? 6.647 1.536 -21.610 1.00 79.81 98 LEU A C 1
ATOM 734 O O . LEU A 1 98 ? 6.057 1.857 -22.636 1.00 79.81 98 LEU A O 1
ATOM 738 N N . THR A 1 99 ? 7.455 2.390 -20.983 1.00 74.25 99 THR A N 1
ATOM 739 C CA . THR A 1 99 ? 7.733 3.735 -21.502 1.00 74.25 99 THR A CA 1
ATOM 740 C C . THR A 1 99 ? 8.735 3.701 -22.659 1.00 74.25 99 THR A C 1
ATOM 742 O O . THR A 1 99 ? 8.688 4.574 -23.526 1.00 74.25 99 THR A O 1
ATOM 745 N N . LEU A 1 100 ? 9.634 2.712 -22.684 1.00 69.25 100 LEU A N 1
ATOM 746 C CA . LEU A 1 100 ? 10.725 2.604 -23.659 1.00 69.25 100 LEU A CA 1
ATOM 747 C C . LEU A 1 100 ? 10.459 1.676 -24.832 1.00 69.25 100 LEU A C 1
ATOM 749 O O . LEU A 1 100 ? 11.247 1.699 -25.772 1.00 69.25 100 LEU A O 1
ATOM 753 N N . GLU A 1 101 ? 9.345 0.944 -24.832 1.00 63.38 101 GLU A N 1
ATOM 754 C CA . GLU A 1 101 ? 8.829 0.271 -26.034 1.00 63.38 101 GLU A CA 1
ATOM 755 C C . GLU A 1 101 ? 8.728 1.224 -27.243 1.00 63.38 101 GLU A C 1
ATOM 757 O O . GLU A 1 101 ? 8.724 0.768 -28.382 1.00 63.38 101 GLU A O 1
ATOM 762 N N . ASN A 1 102 ? 8.717 2.546 -27.019 1.00 60.28 102 ASN A N 1
ATOM 763 C CA . ASN A 1 102 ? 8.903 3.551 -28.060 1.00 60.28 102 ASN A CA 1
ATOM 764 C C . ASN A 1 102 ? 10.206 4.363 -27.848 1.00 60.28 102 ASN A C 1
ATOM 766 O O . ASN A 1 102 ? 10.172 5.450 -27.254 1.00 60.28 102 ASN A O 1
ATOM 770 N N . PRO A 1 103 ? 11.366 3.853 -28.309 1.00 55.53 103 PRO A N 1
ATOM 771 C CA . PRO A 1 103 ? 12.670 4.485 -28.096 1.00 55.53 103 PRO A CA 1
ATOM 772 C C . PRO A 1 103 ? 12.797 5.867 -28.750 1.00 55.53 103 PRO A C 1
ATOM 774 O O . PRO A 1 103 ? 13.585 6.688 -28.283 1.00 55.53 103 PRO A O 1
ATOM 777 N N . GLU A 1 104 ? 12.001 6.168 -29.779 1.00 59.62 104 GLU A N 1
ATOM 778 C CA . GLU A 1 104 ? 12.032 7.462 -30.475 1.00 59.62 104 GLU A CA 1
ATOM 779 C C . GLU A 1 104 ? 11.520 8.623 -29.612 1.00 59.62 104 GLU A C 1
ATOM 781 O O . GLU A 1 104 ? 11.777 9.791 -29.904 1.00 59.62 104 GLU A O 1
ATOM 786 N N . ARG A 1 105 ? 10.831 8.321 -28.504 1.00 63.41 105 ARG A N 1
ATOM 787 C CA . ARG A 1 105 ? 10.278 9.335 -27.601 1.00 63.41 105 ARG A CA 1
ATOM 788 C C . ARG A 1 105 ? 11.351 10.102 -26.817 1.00 63.41 105 ARG A C 1
ATOM 790 O O . ARG A 1 105 ? 11.068 11.201 -26.339 1.00 63.41 105 ARG A O 1
ATOM 797 N N . PHE A 1 106 ? 12.568 9.563 -26.687 1.00 60.84 106 PHE A N 1
ATOM 798 C CA . PHE A 1 106 ? 13.662 10.203 -25.948 1.00 60.84 106 PHE A CA 1
ATOM 799 C C . PHE A 1 106 ? 14.913 10.361 -26.813 1.00 60.84 106 PHE A C 1
ATOM 801 O O . PHE A 1 106 ? 15.589 9.394 -27.145 1.00 60.84 106 PHE A O 1
ATOM 808 N N . VAL A 1 107 ? 15.284 11.614 -27.092 1.00 59.72 107 VAL A N 1
ATOM 809 C CA . VAL A 1 107 ? 16.503 11.953 -27.850 1.00 59.72 107 VAL A CA 1
ATOM 810 C C . VAL A 1 107 ? 17.774 11.600 -27.063 1.00 59.72 107 VAL A C 1
ATOM 812 O O . VAL A 1 107 ? 18.815 11.305 -27.649 1.00 59.72 107 VAL A O 1
ATOM 815 N N . LYS A 1 108 ? 17.718 11.639 -25.723 1.00 61.41 108 LYS A N 1
ATOM 816 C CA . LYS A 1 108 ? 18.843 11.292 -24.846 1.00 61.41 108 LYS A CA 1
ATOM 817 C C . LYS A 1 108 ? 18.376 10.404 -23.697 1.00 61.41 108 LYS A C 1
ATOM 819 O O . LYS A 1 108 ? 17.483 10.761 -22.936 1.00 61.41 108 LYS A O 1
ATOM 824 N N . SER A 1 109 ? 19.082 9.300 -23.474 1.00 59.81 109 SER A N 1
ATOM 825 C CA . SER A 1 109 ? 18.793 8.332 -22.403 1.00 59.81 109 SER A CA 1
ATOM 826 C C . SER A 1 109 ? 18.834 8.926 -20.983 1.00 59.81 109 SER A C 1
ATOM 828 O O . SER A 1 109 ? 18.229 8.381 -20.064 1.00 59.81 109 SER A O 1
ATOM 830 N N . ARG A 1 110 ? 19.515 10.067 -20.787 1.00 63.41 110 ARG A N 1
ATOM 831 C CA . ARG A 1 110 ? 19.560 10.786 -19.498 1.00 63.41 110 ARG A CA 1
ATOM 832 C C . ARG A 1 110 ? 18.238 11.458 -19.115 1.00 63.41 110 ARG A C 1
ATOM 834 O O . ARG A 1 110 ? 18.044 11.747 -17.940 1.00 63.41 110 ARG A O 1
ATOM 841 N N . ASP A 1 111 ? 17.352 11.684 -20.082 1.00 65.31 111 ASP A N 1
ATOM 842 C CA . ASP A 1 111 ? 16.073 12.369 -19.866 1.00 65.31 111 ASP A CA 1
ATOM 843 C C . ASP A 1 111 ? 14.999 11.404 -19.324 1.00 65.31 111 ASP A C 1
ATOM 845 O O . ASP A 1 111 ? 14.000 11.827 -18.746 1.00 65.31 111 ASP A O 1
ATOM 849 N N . VAL A 1 112 ? 15.251 10.092 -19.421 1.00 65.69 112 VAL A N 1
ATOM 850 C CA . VAL A 1 112 ? 14.356 9.021 -18.957 1.00 65.69 112 VAL A CA 1
ATOM 851 C C . VAL A 1 112 ? 14.264 8.973 -17.427 1.00 65.69 112 VAL A C 1
ATOM 853 O O . VAL A 1 112 ? 13.185 8.788 -16.872 1.00 65.69 112 VAL A O 1
ATOM 856 N N . GLY A 1 113 ? 15.382 9.175 -16.721 1.00 66.69 113 GLY A N 1
ATOM 857 C CA . GLY A 1 113 ? 15.421 9.150 -15.252 1.00 66.69 113 GLY A CA 1
ATOM 858 C C . GLY A 1 113 ? 14.516 10.212 -14.607 1.00 66.69 113 GLY A C 1
ATOM 859 O O . GLY A 1 113 ? 13.632 9.854 -13.827 1.00 66.69 113 GLY A O 1
ATOM 860 N N . PRO A 1 114 ? 14.671 11.503 -14.961 1.00 67.19 114 PRO A N 1
ATOM 861 C CA . PRO A 1 114 ? 13.768 12.572 -14.533 1.00 67.19 114 PRO A CA 1
ATOM 862 C C . PRO A 1 114 ? 12.307 12.337 -14.919 1.00 67.19 114 PRO A C 1
ATOM 864 O O . PRO A 1 114 ? 11.425 12.576 -14.098 1.00 67.19 114 PRO A O 1
ATOM 867 N N . TYR A 1 115 ? 12.050 11.818 -16.124 1.00 62.22 115 TYR A N 1
ATOM 868 C CA . TYR A 1 115 ? 10.696 11.512 -16.589 1.00 62.22 115 TYR A CA 1
ATOM 869 C C . TYR A 1 115 ? 9.991 10.454 -15.724 1.00 62.22 115 TYR A C 1
ATOM 871 O O . TYR A 1 115 ? 8.793 10.551 -15.472 1.00 62.22 115 TYR A O 1
ATOM 879 N N . LEU A 1 116 ? 10.740 9.473 -15.217 1.00 63.84 116 LEU A N 1
ATOM 880 C CA . LEU A 1 116 ? 10.227 8.396 -14.366 1.00 63.84 116 LEU A CA 1
ATOM 881 C C . LEU A 1 116 ? 10.296 8.711 -12.863 1.00 63.84 116 LEU A C 1
ATOM 883 O O . LEU A 1 116 ? 10.034 7.834 -12.040 1.00 63.84 116 LEU A O 1
ATOM 887 N N . GLY A 1 117 ? 10.677 9.935 -12.483 1.00 63.25 117 GLY A N 1
ATOM 888 C CA . GLY A 1 117 ? 10.833 10.320 -11.078 1.00 63.25 117 GLY A CA 1
ATOM 889 C C . GLY A 1 117 ? 11.989 9.607 -10.364 1.00 63.25 117 GLY A C 1
ATOM 890 O O . GLY A 1 117 ? 12.040 9.595 -9.137 1.00 63.25 117 GLY A O 1
ATOM 891 N N . LEU A 1 118 ? 12.936 9.033 -11.114 1.00 62.62 118 LEU A N 1
ATOM 892 C CA . LEU A 1 118 ? 14.125 8.325 -10.619 1.00 62.62 118 LEU A CA 1
ATOM 893 C C . LEU A 1 118 ? 15.265 9.288 -10.243 1.00 62.62 118 LEU A C 1
ATOM 895 O O . LEU A 1 118 ? 16.442 9.003 -10.466 1.00 62.62 118 LEU A O 1
ATOM 899 N N . VAL A 1 119 ? 14.925 10.454 -9.697 1.00 57.03 119 VAL A N 1
ATOM 900 C CA . VAL A 1 119 ? 15.895 11.457 -9.247 1.00 57.03 119 VAL A CA 1
ATOM 901 C C . VAL A 1 119 ? 15.927 11.419 -7.721 1.00 57.03 119 VAL A C 1
ATOM 903 O O . VAL A 1 119 ? 14.861 11.387 -7.102 1.00 57.03 119 VAL A O 1
ATOM 906 N N . PRO A 1 120 ? 17.113 11.404 -7.083 1.00 48.56 120 PRO A N 1
ATOM 907 C CA . PRO A 1 120 ? 17.196 11.479 -5.632 1.00 48.56 120 PRO A CA 1
ATOM 908 C C . PRO A 1 120 ? 16.393 12.676 -5.107 1.00 48.56 120 PRO A C 1
ATOM 910 O O . PRO A 1 120 ? 16.474 13.784 -5.643 1.00 48.56 120 PRO A O 1
ATOM 913 N N . LYS A 1 121 ? 15.597 12.424 -4.063 1.00 42.50 121 LYS A N 1
ATOM 914 C CA . LYS A 1 121 ? 14.734 13.411 -3.409 1.00 42.50 121 LYS A CA 1
ATOM 915 C C . LYS A 1 121 ? 15.580 14.610 -2.965 1.00 42.50 121 LYS A C 1
ATOM 917 O O . LYS A 1 121 ? 16.462 14.460 -2.124 1.00 42.50 121 LYS A O 1
ATOM 922 N N . GLN A 1 122 ? 15.320 15.788 -3.530 1.00 46.94 122 GLN A N 1
ATOM 923 C CA . GLN A 1 122 ? 15.958 17.027 -3.088 1.00 46.94 122 GLN A CA 1
ATOM 924 C C . GLN A 1 122 ? 15.321 17.494 -1.778 1.00 46.94 122 GLN A C 1
ATOM 926 O O . GLN A 1 122 ? 14.199 17.995 -1.762 1.00 46.94 122 GLN A O 1
ATOM 931 N N . GLU A 1 123 ? 16.058 17.353 -0.682 1.00 40.34 123 GLU A N 1
ATOM 932 C CA . GLU A 1 123 ? 15.827 18.102 0.550 1.00 40.34 123 GLU A CA 1
ATOM 933 C C . GLU A 1 123 ? 16.922 19.189 0.615 1.00 40.34 123 GLU A C 1
ATOM 935 O O . GLU A 1 123 ? 18.070 18.901 0.934 1.00 40.34 123 GLU A O 1
ATOM 940 N N . ASN A 1 124 ? 16.547 20.427 0.257 1.00 34.06 124 ASN A N 1
ATOM 941 C CA . ASN A 1 124 ? 17.304 21.699 0.262 1.00 34.06 124 ASN A CA 1
ATOM 942 C C . ASN A 1 124 ? 18.147 22.096 -0.985 1.00 34.06 124 ASN A C 1
ATOM 944 O O . ASN A 1 124 ? 19.000 21.337 -1.445 1.00 34.06 124 ASN A O 1
ATOM 948 N N . PRO A 1 125 ? 17.976 23.341 -1.502 1.00 47.91 125 PRO A N 1
ATOM 949 C CA . PRO A 1 125 ? 18.730 23.893 -2.625 1.00 47.91 125 PRO A CA 1
ATOM 950 C C . PRO A 1 125 ? 19.974 24.643 -2.131 1.00 47.91 125 PRO A C 1
ATOM 952 O O . PRO A 1 125 ? 20.026 25.868 -2.133 1.00 47.91 125 PRO A O 1
ATOM 955 N N . ALA A 1 126 ? 20.998 23.924 -1.691 1.00 37.44 126 ALA A N 1
ATOM 956 C CA . ALA A 1 126 ? 22.333 24.497 -1.585 1.00 37.44 126 ALA A CA 1
ATOM 957 C C . ALA A 1 126 ? 23.363 23.376 -1.626 1.00 37.44 126 ALA A C 1
ATOM 959 O O . ALA A 1 126 ? 23.267 22.412 -0.875 1.00 37.44 126 ALA A O 1
ATOM 960 N N . MET A 1 127 ? 24.379 23.563 -2.467 1.00 30.77 127 MET A N 1
ATOM 961 C CA . MET A 1 127 ? 25.600 22.759 -2.520 1.00 30.77 127 M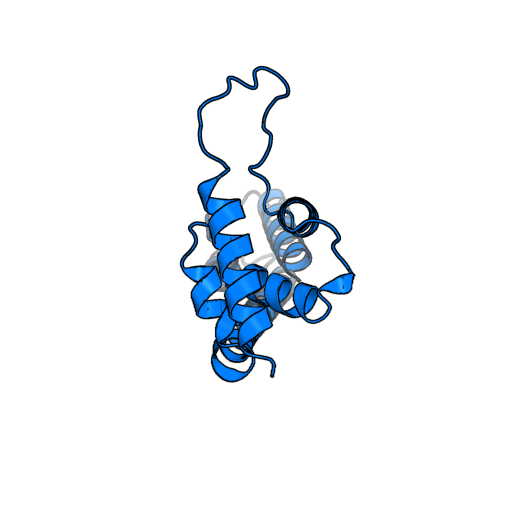ET A CA 1
ATOM 962 C C . MET A 1 127 ? 25.522 21.458 -3.339 1.00 30.77 127 MET A C 1
ATOM 964 O O . MET A 1 127 ? 25.645 20.348 -2.830 1.00 30.77 127 MET A O 1
ATOM 968 N N . PHE A 1 128 ? 25.488 21.616 -4.666 1.00 34.06 128 PHE A N 1
ATOM 969 C CA . PHE A 1 128 ? 26.089 20.634 -5.571 1.00 34.06 128 PHE A CA 1
ATOM 970 C C . PHE A 1 128 ? 27.617 20.713 -5.420 1.00 34.06 128 PHE A C 1
ATOM 972 O O . PHE A 1 128 ? 28.308 21.448 -6.125 1.00 34.06 128 PHE A O 1
ATOM 979 N N . ARG A 1 129 ? 28.160 19.973 -4.452 1.00 28.19 129 ARG A N 1
ATOM 980 C CA . ARG A 1 129 ? 29.565 19.573 -4.491 1.00 28.19 129 ARG A CA 1
ATOM 981 C C . ARG A 1 129 ? 29.617 18.390 -5.454 1.00 28.19 129 ARG A C 1
ATOM 983 O O . ARG A 1 129 ? 28.971 17.377 -5.209 1.00 28.19 129 ARG A O 1
ATOM 990 N N . TYR A 1 130 ? 30.324 18.542 -6.572 1.00 32.56 130 TYR A N 1
ATOM 991 C CA . TYR A 1 130 ? 30.588 17.456 -7.512 1.00 32.56 130 TYR A CA 1
ATOM 992 C C . TYR A 1 130 ? 31.390 16.356 -6.802 1.00 32.56 130 TYR A C 1
ATOM 994 O O . TYR A 1 130 ? 32.616 16.356 -6.825 1.00 32.56 130 TYR A O 1
ATOM 1002 N N . THR A 1 131 ? 30.707 15.418 -6.154 1.00 31.02 131 THR A N 1
ATOM 1003 C CA . THR A 1 131 ? 31.252 14.087 -5.904 1.00 31.02 131 THR A CA 1
ATOM 1004 C C . THR A 1 131 ? 30.718 13.193 -7.010 1.00 31.02 131 THR A C 1
ATOM 1006 O O . THR A 1 131 ? 29.510 13.021 -7.158 1.00 31.02 131 THR A O 1
ATOM 1009 N N . THR A 1 132 ? 31.629 12.691 -7.836 1.00 40.38 132 THR A N 1
ATOM 1010 C CA . THR A 1 132 ? 31.420 11.607 -8.801 1.00 40.38 132 THR A CA 1
ATOM 1011 C C . THR A 1 132 ? 30.401 10.581 -8.299 1.00 40.38 132 THR A C 1
ATOM 1013 O O . THR A 1 132 ? 30.619 9.985 -7.247 1.00 40.38 132 THR A O 1
ATOM 1016 N N . GLY A 1 133 ? 29.305 10.373 -9.043 1.00 42.34 133 GLY A N 1
ATOM 1017 C CA . GLY A 1 133 ? 28.354 9.302 -8.724 1.00 42.34 133 GLY A CA 1
ATOM 1018 C C . GLY A 1 133 ? 26.903 9.377 -9.229 1.00 42.34 133 GLY A C 1
ATOM 1019 O O . GLY A 1 133 ? 26.035 8.904 -8.505 1.00 42.34 133 GLY A O 1
ATOM 1020 N N . PRO A 1 134 ? 26.584 9.916 -10.426 1.00 46.75 134 PRO A N 1
ATOM 1021 C CA . PRO A 1 134 ? 25.382 9.491 -11.165 1.00 46.75 134 PRO A CA 1
ATOM 1022 C C . PRO A 1 134 ? 25.701 8.858 -12.533 1.00 46.75 134 PRO A C 1
ATOM 1024 O O . PRO A 1 134 ? 24.790 8.495 -13.278 1.00 46.75 134 PRO A O 1
ATOM 1027 N N . SER A 1 135 ? 26.987 8.703 -12.878 1.00 46.47 135 SER A N 1
ATOM 1028 C CA . SER A 1 135 ? 27.406 8.116 -14.155 1.00 46.47 135 SER A CA 1
ATOM 1029 C C . SER A 1 135 ? 27.031 6.649 -14.274 1.00 46.47 135 SER A C 1
ATOM 1031 O O . SER A 1 135 ? 26.660 6.235 -15.360 1.00 46.47 135 SER A O 1
ATOM 1033 N N . ASP A 1 136 ? 27.093 5.877 -13.192 1.00 48.56 136 ASP A N 1
ATOM 1034 C CA . ASP A 1 136 ? 26.989 4.417 -13.289 1.00 48.56 136 ASP A CA 1
ATOM 1035 C C . ASP A 1 136 ? 25.534 3.954 -13.368 1.00 48.56 136 ASP A C 1
ATOM 1037 O O . ASP A 1 136 ? 25.239 3.011 -14.087 1.00 48.56 136 ASP A O 1
ATOM 1041 N N . PHE A 1 137 ? 24.604 4.678 -12.736 1.00 49.88 137 PHE A N 1
ATOM 1042 C CA . PHE A 1 137 ? 23.162 4.433 -12.855 1.00 49.88 137 PHE A CA 1
ATOM 1043 C C . PHE A 1 137 ? 22.655 4.762 -14.261 1.00 49.88 137 PHE A C 1
ATOM 1045 O O . PHE A 1 137 ? 22.006 3.938 -14.898 1.00 49.88 137 PHE A O 1
ATOM 1052 N N . LEU A 1 138 ? 22.996 5.949 -14.781 1.00 51.66 138 LEU A N 1
ATOM 1053 C CA . LEU A 1 138 ? 22.608 6.341 -16.136 1.00 51.66 138 LEU A CA 1
ATOM 1054 C C . LEU A 1 138 ? 23.349 5.530 -17.203 1.00 51.66 138 LEU A C 1
ATOM 1056 O O . LEU A 1 138 ? 22.731 5.204 -18.208 1.00 51.66 138 LEU A O 1
ATOM 1060 N N . LYS A 1 139 ? 24.624 5.163 -16.998 1.00 54.16 139 LYS A N 1
ATOM 1061 C CA . LYS A 1 139 ? 25.333 4.221 -17.881 1.00 54.16 139 LYS A CA 1
ATOM 1062 C C . LYS A 1 139 ? 24.690 2.845 -17.846 1.00 54.16 139 LYS A C 1
ATOM 1064 O O . LYS A 1 139 ? 24.378 2.341 -18.907 1.00 54.16 139 LYS A O 1
ATOM 1069 N N . SER A 1 140 ? 24.390 2.301 -16.666 1.00 56.59 140 SER A N 1
ATOM 1070 C CA . SER A 1 140 ? 23.721 1.004 -16.533 1.00 56.59 140 SER A CA 1
ATOM 1071 C C . SER A 1 140 ? 22.364 1.011 -17.238 1.00 56.59 140 SER A C 1
ATOM 1073 O O . SER A 1 140 ? 22.092 0.105 -18.011 1.00 56.59 140 SER A O 1
ATOM 1075 N N . ILE A 1 141 ? 21.577 2.084 -17.100 1.00 56.88 141 ILE A N 1
ATOM 1076 C CA . ILE A 1 141 ? 20.330 2.315 -17.848 1.00 56.88 141 ILE A CA 1
ATOM 1077 C C . ILE A 1 141 ? 20.566 2.429 -19.365 1.00 56.88 141 ILE A C 1
ATOM 1079 O O . ILE A 1 141 ? 19.798 1.865 -20.137 1.00 56.88 141 ILE A O 1
ATOM 1083 N N . CYS A 1 142 ? 21.605 3.139 -19.819 1.00 57.97 142 CYS A N 1
ATOM 1084 C CA . CYS A 1 142 ? 21.946 3.248 -21.245 1.00 57.97 142 CYS A CA 1
ATOM 1085 C C . CYS A 1 142 ? 22.423 1.915 -21.837 1.00 57.97 142 CYS A C 1
ATOM 1087 O O . CYS A 1 142 ? 22.086 1.599 -22.975 1.00 57.97 142 CYS A O 1
ATOM 1089 N N . ASP A 1 143 ? 23.210 1.152 -21.082 1.00 59.81 143 ASP A N 1
ATOM 1090 C CA . ASP A 1 143 ? 23.749 -0.149 -21.471 1.00 59.81 143 ASP A CA 1
ATOM 1091 C C . ASP A 1 143 ? 22.625 -1.188 -21.509 1.00 59.81 143 ASP A C 1
ATOM 1093 O O . ASP A 1 143 ? 22.514 -1.931 -22.480 1.00 59.81 143 ASP A O 1
ATOM 1097 N N . LEU A 1 144 ? 21.716 -1.157 -20.526 1.00 59.72 144 LEU A N 1
ATOM 1098 C CA . LEU A 1 144 ? 20.449 -1.891 -20.541 1.00 59.72 144 LEU A CA 1
ATOM 1099 C C . LEU A 1 144 ? 19.605 -1.520 -21.760 1.00 59.72 144 LEU A C 1
ATOM 1101 O O . LEU A 1 144 ? 19.150 -2.411 -22.466 1.00 59.72 144 LEU A O 1
ATOM 1105 N N . TRP A 1 145 ? 19.429 -0.227 -22.046 1.00 60.47 145 TRP A N 1
ATOM 1106 C CA . TRP A 1 145 ? 18.676 0.237 -23.212 1.00 60.47 145 TRP A CA 1
ATOM 1107 C C . TRP A 1 145 ? 19.296 -0.252 -24.525 1.00 60.47 145 TRP A C 1
ATOM 1109 O O . TRP A 1 145 ? 18.581 -0.759 -25.379 1.00 60.47 145 TRP A O 1
ATOM 1119 N N . ARG A 1 146 ? 20.626 -0.197 -24.679 1.00 61.97 146 ARG A N 1
ATOM 1120 C CA . ARG A 1 146 ? 21.315 -0.766 -25.852 1.00 61.97 146 ARG A CA 1
ATOM 1121 C C . ARG A 1 146 ? 21.138 -2.279 -25.956 1.00 61.97 146 ARG A C 1
ATOM 1123 O O . ARG A 1 146 ? 20.947 -2.778 -27.059 1.00 61.97 146 ARG A O 1
ATOM 1130 N N . CYS A 1 147 ? 21.188 -2.992 -24.832 1.00 58.09 147 CYS A N 1
ATOM 1131 C CA . CYS A 1 147 ? 20.992 -4.440 -24.787 1.00 58.09 147 CYS A CA 1
ATOM 1132 C C . CYS A 1 147 ? 19.561 -4.823 -25.211 1.00 58.09 147 CYS A C 1
ATOM 1134 O O . CYS A 1 147 ? 19.385 -5.733 -26.017 1.00 58.09 147 CYS A O 1
ATOM 1136 N N . LEU A 1 148 ? 18.562 -4.066 -24.740 1.00 55.47 148 LEU A N 1
ATOM 1137 C CA . LEU A 1 148 ? 17.139 -4.232 -25.062 1.00 55.47 148 LEU A CA 1
ATOM 1138 C C . LEU A 1 148 ? 16.813 -3.897 -26.523 1.00 55.47 148 LEU A C 1
ATOM 1140 O O . LEU A 1 148 ? 16.097 -4.644 -27.189 1.00 55.47 148 LEU A O 1
ATOM 1144 N N . SER A 1 149 ? 17.376 -2.808 -27.052 1.00 54.75 149 SER A N 1
ATOM 1145 C CA . SER A 1 149 ? 17.219 -2.430 -28.462 1.00 54.75 149 SER A CA 1
ATOM 1146 C C . SER A 1 149 ? 17.857 -3.447 -29.416 1.00 54.75 149 SER A C 1
ATOM 1148 O O . SER A 1 149 ? 17.392 -3.602 -30.539 1.00 54.75 149 SER A O 1
ATOM 1150 N N . ALA A 1 150 ? 18.897 -4.167 -28.980 1.00 56.50 150 ALA A N 1
ATOM 1151 C CA . ALA A 1 150 ? 19.560 -5.201 -29.777 1.00 56.50 150 ALA A CA 1
ATOM 1152 C C . ALA A 1 150 ? 18.815 -6.551 -29.800 1.00 56.50 150 ALA A C 1
ATOM 1154 O O . ALA A 1 150 ? 19.128 -7.390 -30.637 1.00 56.50 150 ALA A O 1
ATOM 1155 N N . THR A 1 151 ? 17.846 -6.775 -28.903 1.00 49.84 151 THR A N 1
ATOM 1156 C CA . THR A 1 151 ? 17.083 -8.038 -28.800 1.00 49.84 151 THR A CA 1
ATOM 1157 C C . THR A 1 151 ? 15.719 -8.002 -29.498 1.00 49.84 151 THR A C 1
ATOM 1159 O O . THR A 1 151 ? 15.039 -9.021 -29.538 1.00 49.84 151 THR A O 1
ATOM 1162 N N . SER A 1 152 ? 15.308 -6.854 -30.050 1.00 44.50 152 SER A N 1
ATOM 1163 C CA . SER A 1 152 ? 14.011 -6.675 -30.732 1.00 44.50 152 SER A CA 1
ATOM 1164 C C . SER A 1 152 ? 14.077 -6.852 -32.262 1.00 44.50 152 SER A C 1
ATOM 1166 O O . SER A 1 152 ? 13.229 -6.313 -32.973 1.00 44.50 152 SER A O 1
ATOM 1168 N N . HIS A 1 153 ? 15.070 -7.593 -32.768 1.00 38.38 153 HIS A N 1
ATOM 1169 C CA . HIS A 1 153 ? 15.203 -7.977 -34.179 1.00 38.38 153 HIS A CA 1
ATOM 1170 C C . HIS A 1 153 ? 15.171 -9.492 -34.361 1.00 38.38 153 HIS A C 1
ATOM 1172 O O . HIS A 1 153 ? 15.784 -10.194 -33.527 1.00 38.38 153 HIS A O 1
#

Sequence (153 aa):
MVAARTELINATRGLVKSMGTRLPKCSSPSFAQRVKEAVPAEIRDALLPLVGLTAALSDCIQGYDEKIEELGREKYGHTALLRQVKGVGPITALAYVLTLENPERFVKSRDVGPYLGLVPKQENPAMFRYTTGPSDFLKSICDLWRCLSATSH

Secondary structure (DSSP, 8-state):
-HHHHHHHHHHHHHHHHHTT--PPP--TTTHHHHHHTTS-GGGHHHHHHHHHHHHHHHHHHHHHHHHHHHHHHHT-TTHHHHTTSTT--HHHHHHHHHHHSSGGG-SSGGGHHHHTT-S-----S------S-SHHHHHHHHHHHHHHHTS--

pLDDT: mean 75.18, std 18.46, range [28.19, 95.12]

Foldseek 3Di:
DVVLLVVLLVVLQVVCVVVVAGFDDDDLQCSLVRVLVVDDPVCNVVSNVSSVVSNVVSVVVVVVLVVLVVCCVPVNVLLVLVVVDPPQDSVLSVVLSVVCVPVVVDPDLVVSCVVSVVDPDDDDPDDPPDDDPPCVVSVSSVVSSVVVVVPPD